Protein AF-A0A832J3X9-F1 (afdb_monomer)

Foldseek 3Di:
DVVQCVVCVVVVNNVPDDDDPDDDLLVVLVPDQAEEEAADCSLLSNLLVQRAYAYNHDYPLPDPQRHDPDDPVCCVVPNDTHPSVVSVVVVVLCLQAPDAQFDDPDPRRVVRRVVPVVCQVVDPDHSNRCVVVVNRDPRDPPDPDD

Nearest PDB structures (foldseek):
  6mgb-assembly1_A  TM=5.977E-01  e=5.906E-01  Thermosulfurimonas dismutans
  7f2a-assembly1_A  TM=2.659E-01  e=7.178E+00  Neisseria meningitidis

Mean predicted aligned error: 5.58 Å

Radius of gyration: 19.04 Å; Cα contacts (8 Å, |Δi|>4): 151; chains: 1; bounding box: 40×37×54 Å

pLDDT: mean 90.62, std 11.92, range [36.06, 98.38]

Sequence (146 aa):
RRLVTTIASGYGVSDRVHYVRGGKLAQLLDHARSAVTVNSTAGQQALGRGIPLRVFGKAVYGKPEFVSTQPLTEFFRQPDRPDTRAYTEYRQYLLETSQIAGGFYSARGRDQLIRLVVDMVLAPLDPYEALETGTAAPRQQLRAVK

Solvent-accessible surface area (backbone atoms only — not comparable to full-atom values): 8940 Å² total; per-residue (Å²): 106,70,68,59,53,53,53,26,51,77,71,74,41,48,95,77,61,82,89,77,95,74,77,69,6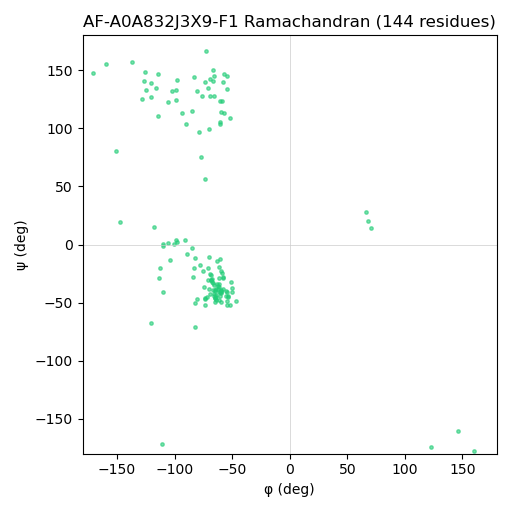2,67,68,58,52,78,73,47,82,58,48,78,40,50,58,52,72,67,53,57,63,34,44,78,70,50,32,21,31,37,63,78,47,84,40,100,73,70,40,80,62,43,29,49,84,61,57,68,75,50,38,76,72,66,54,64,69,33,44,53,64,64,50,50,52,53,52,50,52,39,52,63,44,75,55,70,71,55,36,86,91,41,71,71,24,37,59,50,26,53,77,49,50,56,60,54,73,70,42,98,53,52,46,60,58,23,49,76,70,70,67,54,73,86,79,70,80,81,73,80,81,129

Secondary structure (DSSP, 8-state):
-HHHHHHHHHTT-GGG-----SS-HHHHHTT-S-EEESS-THHHHHHTTT--EEE-S--TT--TTTSB-S-HHHHHHSPPPP-HHHHHHHHHHHHHHT--SS-SSSHHHHHHHHHHHHHHHHSSS-HHHHHHTT------------

Structure (mmCIF, N/CA/C/O backbone):
data_AF-A0A832J3X9-F1
#
_entry.id   AF-A0A832J3X9-F1
#
loop_
_atom_site.group_PDB
_atom_site.id
_atom_site.type_symbol
_atom_site.label_atom_id
_atom_site.label_alt_id
_atom_site.label_comp_id
_atom_site.label_asym_id
_atom_site.label_entity_id
_atom_site.label_seq_id
_atom_site.pdbx_PDB_ins_code
_atom_site.Cartn_x
_atom_site.Cartn_y
_atom_site.Cartn_z
_atom_site.occupancy
_atom_site.B_iso_or_equiv
_atom_site.auth_seq_id
_atom_site.auth_comp_id
_atom_site.auth_asym_id
_atom_site.auth_atom_id
_atom_site.pdbx_PDB_model_num
ATOM 1 N N . ARG A 1 1 ? -0.221 -12.445 18.815 1.00 85.69 1 ARG A N 1
ATOM 2 C CA . ARG A 1 1 ? -1.444 -12.802 19.583 1.00 85.69 1 ARG A CA 1
ATOM 3 C C . ARG A 1 1 ? -1.463 -12.167 20.974 1.00 85.69 1 ARG A C 1
ATOM 5 O O . ARG A 1 1 ? -2.270 -11.275 21.138 1.00 85.69 1 ARG A O 1
ATOM 12 N N . ARG A 1 2 ? -0.589 -12.552 21.927 1.00 92.44 2 ARG A N 1
ATOM 13 C CA . ARG A 1 2 ? -0.618 -12.020 23.314 1.00 92.44 2 ARG A CA 1
ATOM 14 C C . ARG A 1 2 ? -0.629 -10.487 23.376 1.00 92.44 2 ARG A C 1
ATOM 16 O O . ARG A 1 2 ? -1.557 -9.939 23.941 1.00 92.44 2 ARG A O 1
ATOM 23 N N . LEU A 1 3 ? 0.305 -9.825 22.686 1.00 95.62 3 LEU A N 1
ATOM 24 C CA . LEU A 1 3 ? 0.366 -8.358 22.625 1.00 95.62 3 LEU A CA 1
ATOM 25 C C . LEU A 1 3 ? -0.952 -7.717 22.151 1.00 95.62 3 LEU A C 1
ATOM 27 O O . LEU A 1 3 ? -1.465 -6.819 22.802 1.00 95.62 3 LEU A O 1
ATOM 31 N N . VAL A 1 4 ? -1.523 -8.218 21.048 1.00 95.25 4 VAL A N 1
ATOM 32 C CA . VAL A 1 4 ? -2.796 -7.720 20.496 1.00 95.25 4 VAL A CA 1
ATOM 33 C C . VAL A 1 4 ? -3.931 -7.888 21.505 1.00 95.25 4 VAL A C 1
ATOM 35 O O . VAL A 1 4 ? -4.695 -6.956 21.712 1.00 95.25 4 VAL A O 1
ATOM 38 N N . THR A 1 5 ? -4.020 -9.047 22.163 1.00 94.56 5 THR A N 1
ATOM 39 C CA . THR A 1 5 ? -5.040 -9.311 23.187 1.00 94.56 5 THR A CA 1
ATOM 40 C C . THR A 1 5 ? -4.879 -8.398 24.403 1.00 94.56 5 THR A C 1
ATOM 42 O O . THR A 1 5 ? -5.867 -7.843 24.869 1.00 94.56 5 THR A O 1
ATOM 45 N N . THR A 1 6 ? -3.653 -8.195 24.893 1.00 97.06 6 THR A N 1
ATOM 46 C CA . THR A 1 6 ? -3.379 -7.304 26.030 1.00 97.06 6 THR A CA 1
ATOM 47 C C . THR A 1 6 ? -3.780 -5.864 25.720 1.00 97.06 6 THR A C 1
ATOM 49 O O . THR A 1 6 ? -4.489 -5.250 26.511 1.00 97.06 6 THR A O 1
ATOM 52 N N . ILE A 1 7 ? -3.389 -5.344 24.553 1.00 97.50 7 ILE A N 1
ATOM 53 C CA . ILE A 1 7 ? -3.748 -3.984 24.131 1.00 97.50 7 ILE A CA 1
ATOM 54 C C . ILE A 1 7 ? -5.268 -3.863 23.962 1.00 97.50 7 ILE A C 1
ATOM 56 O O . ILE A 1 7 ? -5.868 -2.938 24.498 1.00 97.50 7 ILE A O 1
ATOM 60 N N . ALA A 1 8 ? -5.909 -4.814 23.274 1.00 97.44 8 ALA A N 1
ATOM 61 C CA . ALA A 1 8 ? -7.356 -4.789 23.065 1.00 97.44 8 ALA A CA 1
ATOM 62 C C . ALA A 1 8 ? -8.138 -4.814 24.388 1.00 97.44 8 ALA A C 1
ATOM 64 O O . ALA A 1 8 ? -9.112 -4.076 24.531 1.00 97.44 8 ALA A O 1
ATOM 65 N N . SER A 1 9 ? -7.676 -5.598 25.367 1.00 96.94 9 SER A N 1
ATOM 66 C CA . SER A 1 9 ? -8.258 -5.625 26.710 1.00 96.94 9 SER A CA 1
ATOM 67 C C . SER A 1 9 ? -8.066 -4.302 27.445 1.00 96.94 9 SER A C 1
ATOM 69 O O . SER A 1 9 ? -9.011 -3.824 28.061 1.00 96.94 9 SER A O 1
ATOM 71 N N . GLY A 1 10 ? -6.877 -3.694 27.363 1.00 97.88 10 GLY A N 1
ATOM 72 C CA . GLY A 1 10 ? -6.593 -2.403 27.999 1.00 97.88 10 GLY A CA 1
ATOM 73 C C . GLY A 1 10 ? -7.466 -1.257 27.477 1.00 97.88 10 GLY A C 1
ATOM 74 O O . GLY A 1 10 ? -7.775 -0.339 28.227 1.00 97.88 10 GLY A O 1
ATOM 75 N N . TYR A 1 11 ? -7.912 -1.340 26.220 1.00 96.81 11 TYR A N 1
ATOM 76 C CA . TYR A 1 11 ? -8.829 -0.374 25.606 1.00 96.81 11 TYR A CA 1
ATOM 77 C C . TYR A 1 11 ? -10.302 -0.824 25.595 1.00 96.81 11 TYR A C 1
ATOM 79 O O . TYR A 1 11 ? -11.136 -0.124 25.027 1.00 96.81 11 TYR A O 1
ATOM 87 N N . GLY A 1 12 ? -10.645 -1.977 26.184 1.00 97.25 12 GLY A N 1
ATOM 88 C CA . GLY A 1 12 ? -12.030 -2.463 26.248 1.00 97.25 12 GLY A CA 1
ATOM 89 C C . GLY A 1 12 ? -12.648 -2.834 24.892 1.00 97.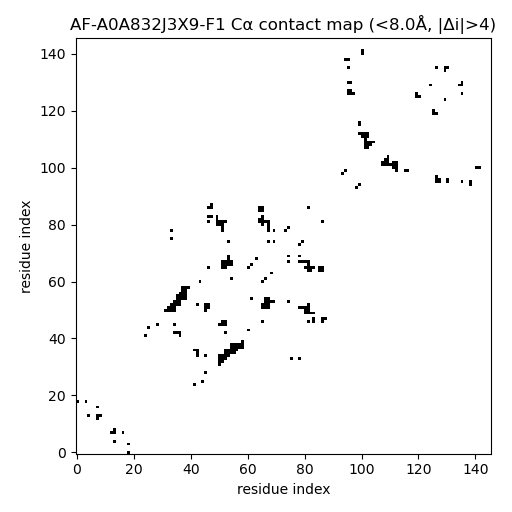25 12 GLY A C 1
ATOM 90 O O . GLY A 1 12 ? -13.858 -2.736 24.719 1.00 97.25 12 GLY A O 1
ATOM 91 N N . VAL A 1 13 ? -11.835 -3.243 23.911 1.00 96.56 13 VAL A N 1
ATOM 92 C CA . VAL A 1 13 ? -12.281 -3.557 22.534 1.00 96.56 13 VAL A CA 1
ATOM 93 C C . VAL A 1 13 ? -12.041 -5.012 22.132 1.00 96.56 13 VAL A C 1
ATOM 95 O O . VAL A 1 13 ? -12.099 -5.342 20.949 1.00 96.56 13 VAL A O 1
ATOM 98 N N . SER A 1 14 ? -11.767 -5.895 23.095 1.00 96.44 14 SER A N 1
ATOM 99 C CA . SER A 1 14 ? -11.471 -7.315 22.855 1.00 96.44 14 SER A CA 1
ATOM 100 C C . SER A 1 14 ? -12.497 -8.006 21.953 1.00 96.44 14 SER A C 1
ATOM 102 O O . SER A 1 14 ? -12.103 -8.718 21.032 1.00 96.44 14 SER A O 1
ATOM 104 N N . ASP A 1 15 ? -13.788 -7.720 22.139 1.00 96.69 15 ASP A N 1
ATOM 105 C CA . ASP A 1 15 ? -14.886 -8.334 21.373 1.00 96.69 15 ASP A CA 1
ATOM 106 C C . ASP A 1 15 ? -14.943 -7.881 19.906 1.00 96.69 15 ASP A C 1
ATOM 108 O O . ASP A 1 15 ? -15.667 -8.450 19.093 1.00 96.69 15 ASP A O 1
ATOM 112 N N . ARG A 1 16 ? -14.167 -6.851 19.549 1.00 94.50 16 ARG A N 1
ATOM 113 C CA . ARG A 1 16 ? -14.099 -6.267 18.202 1.00 94.50 16 ARG A CA 1
ATOM 114 C C . ARG A 1 16 ? -12.777 -6.555 17.492 1.00 94.50 16 ARG A C 1
ATOM 116 O O . ARG A 1 16 ? -12.587 -6.102 16.363 1.00 94.50 16 ARG A O 1
ATOM 123 N N . VAL A 1 17 ? -11.843 -7.257 18.139 1.00 95.25 17 VAL A N 1
ATOM 124 C CA . VAL A 1 17 ? -10.491 -7.489 17.615 1.00 95.25 17 VAL A CA 1
ATOM 125 C C . VAL A 1 17 ? -10.274 -8.970 17.333 1.00 95.25 17 VAL A C 1
ATOM 127 O O . VAL A 1 17 ? -10.090 -9.787 18.233 1.00 95.25 17 VAL A O 1
ATOM 130 N N . HIS A 1 18 ? -10.180 -9.306 16.049 1.00 92.69 18 HIS A N 1
ATOM 131 C CA . HIS A 1 18 ? -9.833 -10.650 15.598 1.00 92.69 18 HIS A CA 1
ATOM 132 C C . HIS A 1 18 ? -8.396 -10.681 15.078 1.00 92.69 18 HIS A C 1
ATOM 134 O O . HIS A 1 18 ? -8.030 -9.957 14.154 1.00 92.69 18 HIS A O 1
ATOM 140 N N . TYR A 1 19 ? -7.565 -11.547 15.660 1.00 91.81 19 TYR A N 1
ATOM 141 C CA . TYR A 1 19 ? -6.204 -11.770 15.180 1.00 91.81 19 TYR A CA 1
ATOM 142 C C . TYR A 1 19 ? -6.167 -12.941 14.198 1.00 91.81 19 TYR A C 1
ATOM 144 O O . TYR A 1 19 ? -6.344 -14.097 14.588 1.00 91.81 19 TYR A O 1
ATOM 152 N N . VAL A 1 20 ? -5.868 -12.641 12.937 1.00 90.50 20 VAL A N 1
ATOM 153 C CA . VAL A 1 20 ? -5.724 -13.636 11.871 1.00 90.50 20 VAL A CA 1
ATOM 154 C C . VAL A 1 20 ? -4.239 -13.942 11.659 1.00 90.50 20 VAL A C 1
ATOM 156 O O . VAL A 1 20 ? -3.436 -13.039 11.438 1.00 90.50 20 VAL A O 1
ATOM 159 N N . ARG A 1 21 ? -3.854 -15.223 11.748 1.00 85.69 21 ARG A N 1
ATOM 160 C CA . ARG A 1 21 ? -2.451 -15.676 11.605 1.00 85.69 21 ARG A CA 1
ATOM 161 C C . ARG A 1 21 ? -1.961 -15.740 10.158 1.00 85.69 21 ARG A C 1
ATOM 163 O O . ARG A 1 21 ? -0.761 -15.812 9.928 1.00 85.69 21 ARG A O 1
ATOM 170 N N . GLY A 1 22 ? -2.882 -15.757 9.205 1.00 85.19 22 GLY A N 1
ATOM 171 C CA . GLY A 1 22 ? -2.615 -15.943 7.788 1.00 85.19 22 GLY A CA 1
ATOM 172 C C . GLY A 1 22 ? -3.879 -16.404 7.071 1.00 85.19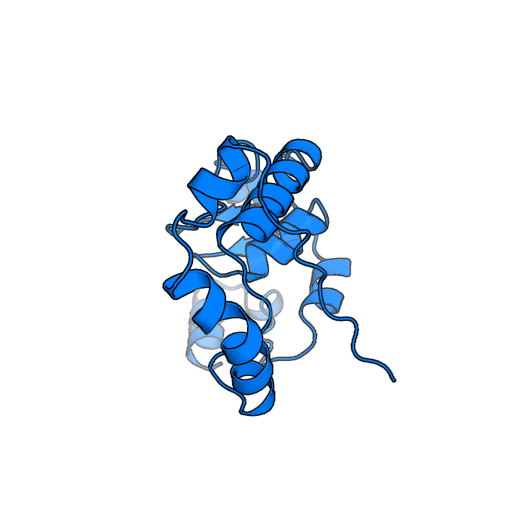 22 GLY A C 1
ATOM 173 O O . GLY A 1 22 ? -4.938 -16.522 7.685 1.00 85.19 22 GLY A O 1
ATOM 174 N N . GLY A 1 23 ? -3.760 -16.659 5.774 1.00 86.62 23 GLY A N 1
ATOM 175 C CA . GLY A 1 23 ? -4.884 -17.010 4.911 1.00 86.62 23 GLY A CA 1
ATOM 176 C C . GLY A 1 23 ? -5.015 -16.049 3.736 1.00 86.62 23 GLY A C 1
ATOM 177 O O . GLY A 1 23 ? -4.167 -15.183 3.510 1.00 86.62 23 GLY A O 1
ATOM 178 N N . LYS A 1 24 ? -6.082 -16.221 2.957 1.00 88.25 24 LYS A N 1
ATOM 179 C CA . LYS A 1 24 ? -6.330 -15.405 1.768 1.00 88.25 24 LYS A CA 1
ATOM 180 C C . LYS A 1 24 ? -6.909 -14.055 2.183 1.00 88.25 24 LYS A C 1
ATOM 182 O O . LYS A 1 24 ? -8.114 -13.929 2.361 1.00 88.25 24 LYS A O 1
ATOM 187 N N . LEU A 1 25 ? -6.045 -13.043 2.281 1.00 91.50 25 LEU A N 1
ATOM 188 C CA . LEU A 1 25 ? -6.438 -11.661 2.586 1.00 91.50 25 LEU A CA 1
ATOM 189 C C . LEU A 1 25 ? -7.582 -11.164 1.688 1.00 91.50 25 LEU A C 1
ATOM 191 O O . LEU A 1 25 ? -8.474 -10.483 2.174 1.00 91.50 25 LEU A O 1
ATOM 195 N N . ALA A 1 26 ? -7.579 -11.554 0.410 1.00 89.31 26 ALA A N 1
ATOM 196 C CA . ALA A 1 26 ? -8.631 -11.232 -0.550 1.00 89.31 26 ALA A CA 1
ATOM 197 C C . ALA A 1 26 ? -10.046 -11.473 0.005 1.00 89.31 26 ALA A C 1
ATOM 199 O O . ALA A 1 26 ? -10.861 -10.564 -0.033 1.00 89.31 26 ALA A O 1
ATOM 200 N N . GLN A 1 27 ? -10.293 -12.641 0.608 1.00 91.12 27 GLN A N 1
ATOM 201 C CA . GLN A 1 27 ? -11.613 -13.004 1.143 1.00 91.12 27 GLN A CA 1
ATOM 202 C C . GLN A 1 27 ? -12.017 -12.140 2.343 1.00 91.12 27 GLN A C 1
ATOM 204 O O . GLN A 1 27 ? -13.190 -11.848 2.536 1.00 91.12 27 GLN A O 1
ATOM 209 N N . LEU A 1 28 ? -11.045 -11.709 3.153 1.00 91.88 28 LEU A N 1
ATOM 210 C CA . LEU A 1 28 ? -11.310 -10.784 4.257 1.00 91.88 28 LEU A CA 1
ATOM 211 C C . LEU A 1 28 ? -11.652 -9.386 3.734 1.00 91.88 28 LEU A C 1
ATOM 213 O O . LEU A 1 28 ? -12.519 -8.716 4.289 1.00 91.88 28 LEU A O 1
ATOM 217 N N . LEU A 1 29 ? -10.977 -8.949 2.667 1.00 94.50 29 LEU A N 1
ATOM 218 C CA . LEU A 1 29 ? -11.219 -7.646 2.053 1.00 94.50 29 LEU A CA 1
ATOM 219 C C . LEU A 1 29 ? -12.583 -7.566 1.367 1.00 94.50 29 LEU A C 1
ATOM 221 O O . LEU A 1 29 ? -13.172 -6.492 1.374 1.00 94.50 29 LEU A O 1
ATOM 225 N N . ASP A 1 30 ? -13.113 -8.672 0.847 1.00 92.31 30 ASP A N 1
ATOM 226 C CA . ASP A 1 30 ? -14.431 -8.695 0.194 1.00 92.31 30 ASP A CA 1
ATOM 227 C C . ASP A 1 30 ? -15.579 -8.290 1.150 1.00 92.31 30 ASP A C 1
ATOM 229 O O . ASP A 1 30 ? -16.638 -7.853 0.706 1.00 92.31 30 ASP A O 1
ATOM 233 N N . HIS A 1 31 ? -15.354 -8.361 2.468 1.00 92.75 31 HIS A N 1
ATOM 234 C CA . HIS A 1 31 ? -16.299 -7.920 3.502 1.00 92.75 31 HIS A CA 1
ATOM 235 C C . HIS A 1 31 ? -15.857 -6.651 4.253 1.00 92.75 31 HIS A C 1
ATOM 237 O O . HIS A 1 31 ? -16.552 -6.193 5.165 1.00 92.75 31 HIS A O 1
ATOM 243 N N . ALA A 1 32 ? -14.704 -6.074 3.910 1.00 95.25 32 ALA A N 1
ATOM 244 C CA . ALA A 1 32 ? -14.167 -4.912 4.605 1.00 95.25 32 ALA A CA 1
ATOM 245 C C . ALA A 1 32 ? -14.829 -3.613 4.119 1.00 95.25 32 ALA A C 1
ATOM 247 O O . ALA A 1 32 ? -14.908 -3.341 2.925 1.00 95.25 32 ALA A O 1
ATOM 248 N N . ARG A 1 33 ? -15.260 -2.766 5.063 1.00 95.94 33 ARG A N 1
ATOM 249 C CA . ARG A 1 33 ? -15.800 -1.424 4.759 1.00 95.94 33 ARG A CA 1
ATOM 250 C C . ARG A 1 33 ? -14.716 -0.360 4.594 1.00 95.94 33 ARG A C 1
ATOM 252 O O . ARG A 1 33 ? -14.916 0.619 3.890 1.00 95.94 33 ARG A O 1
ATOM 259 N N . SER A 1 34 ? -13.588 -0.554 5.263 1.00 97.31 34 SER A N 1
ATOM 260 C CA . SER A 1 34 ? -12.435 0.342 5.274 1.00 97.31 34 SER A CA 1
ATOM 261 C C . SER A 1 34 ? -11.205 -0.448 5.712 1.00 97.31 34 SER A C 1
ATOM 263 O O . SER A 1 34 ? -11.335 -1.424 6.458 1.00 97.31 34 SER A O 1
ATOM 265 N N . ALA A 1 35 ? -10.015 -0.009 5.322 1.00 97.44 35 ALA A N 1
ATOM 266 C CA . ALA A 1 35 ? -8.753 -0.608 5.734 1.00 97.44 35 ALA A CA 1
ATOM 267 C C . ALA A 1 35 ? -7.821 0.435 6.363 1.00 97.44 35 ALA A C 1
ATOM 269 O O . ALA A 1 35 ? -7.806 1.604 5.982 1.00 97.44 35 ALA A O 1
ATOM 270 N N . VAL A 1 36 ? -7.004 -0.010 7.316 1.00 97.50 36 VAL A N 1
ATOM 271 C CA . VAL A 1 36 ? -5.935 0.791 7.919 1.00 97.50 36 VAL A CA 1
ATOM 272 C C . VAL A 1 36 ? -4.628 0.029 7.780 1.00 97.50 36 VAL A C 1
ATOM 274 O O . VAL A 1 36 ? -4.567 -1.166 8.071 1.00 97.50 36 VAL A O 1
ATOM 277 N N . THR A 1 37 ? -3.573 0.707 7.339 1.00 97.19 37 THR A N 1
ATOM 278 C CA . THR A 1 37 ? -2.242 0.105 7.196 1.00 97.19 37 THR A CA 1
ATOM 279 C C . THR A 1 37 ? -1.154 1.038 7.714 1.00 97.19 37 THR A C 1
ATOM 281 O O . THR A 1 37 ? -1.333 2.253 7.773 1.00 97.19 37 THR A O 1
ATOM 284 N N . VAL A 1 38 ? -0.001 0.471 8.074 1.00 97.12 38 VAL A N 1
ATOM 285 C CA . VAL A 1 38 ? 1.225 1.257 8.269 1.00 97.12 38 VAL A CA 1
ATOM 286 C C . VAL A 1 38 ? 1.875 1.490 6.903 1.00 97.12 38 VAL A C 1
ATOM 288 O O . VAL A 1 38 ? 1.812 2.588 6.374 1.00 97.12 38 VAL A O 1
ATOM 291 N N . ASN A 1 39 ? 2.436 0.447 6.296 1.00 96.56 39 ASN A N 1
ATOM 292 C CA . ASN A 1 39 ? 3.086 0.485 4.978 1.00 96.56 39 ASN A CA 1
ATOM 293 C C . ASN A 1 39 ? 2.920 -0.839 4.202 1.00 96.56 39 ASN A C 1
ATOM 295 O O . ASN A 1 39 ? 3.694 -1.151 3.301 1.00 96.56 39 ASN A O 1
ATOM 299 N N . SER A 1 40 ? 1.941 -1.658 4.590 1.00 95.25 40 SER A N 1
ATOM 300 C CA . SER A 1 40 ? 1.747 -2.995 4.028 1.00 95.25 40 SER A CA 1
ATOM 301 C C . SER A 1 40 ? 1.231 -2.930 2.593 1.00 95.25 40 SER A C 1
ATOM 303 O O . SER A 1 40 ? 0.236 -2.265 2.323 1.00 95.25 40 SER A O 1
ATOM 305 N N . THR A 1 41 ? 1.799 -3.723 1.683 1.00 93.50 41 THR A N 1
ATOM 306 C CA . THR A 1 41 ? 1.279 -3.872 0.309 1.00 93.50 41 THR A CA 1
ATOM 307 C C . THR A 1 41 ? -0.154 -4.418 0.257 1.00 93.50 41 THR A C 1
ATOM 309 O O . THR A 1 41 ? -0.820 -4.286 -0.768 1.00 93.50 41 THR A O 1
ATOM 312 N N . ALA A 1 42 ? -0.684 -4.934 1.374 1.00 95.12 42 ALA A N 1
ATOM 313 C CA . ALA A 1 42 ? -2.113 -5.185 1.569 1.00 95.12 42 ALA A CA 1
ATOM 314 C C . ALA A 1 42 ? -2.993 -3.964 1.239 1.00 95.12 42 ALA A C 1
ATOM 316 O O . ALA A 1 42 ? -4.103 -4.138 0.740 1.00 95.12 42 ALA A O 1
ATOM 317 N N . GLY A 1 43 ? -2.492 -2.741 1.458 1.00 96.81 43 GLY A N 1
ATOM 318 C CA . GLY A 1 43 ? -3.188 -1.508 1.091 1.00 96.81 43 GLY A CA 1
ATOM 319 C C . GLY A 1 43 ? -3.501 -1.437 -0.404 1.00 96.81 43 GLY A C 1
ATOM 320 O O . GLY A 1 43 ? -4.609 -1.074 -0.778 1.00 96.81 43 GLY A O 1
ATOM 321 N N . GLN A 1 44 ? -2.596 -1.905 -1.266 1.00 95.50 44 GLN A N 1
ATOM 322 C CA . GLN A 1 44 ? -2.842 -1.965 -2.711 1.00 95.50 44 GLN A CA 1
ATOM 323 C C . GLN A 1 44 ? -3.966 -2.951 -3.071 1.00 95.50 44 GLN A C 1
ATOM 325 O O . GLN A 1 44 ? -4.764 -2.683 -3.964 1.00 95.50 44 GLN A O 1
ATOM 330 N N . GLN A 1 45 ? -4.098 -4.067 -2.340 1.00 95.19 45 GLN A N 1
ATOM 331 C CA . GLN A 1 45 ? -5.223 -4.991 -2.542 1.00 95.19 45 GLN A CA 1
ATOM 332 C C . GLN A 1 45 ? -6.571 -4.384 -2.129 1.00 95.19 45 GLN A C 1
ATOM 334 O O . GLN A 1 45 ? -7.595 -4.759 -2.706 1.00 95.19 45 GLN A O 1
ATOM 339 N N . ALA A 1 46 ? -6.570 -3.478 -1.145 1.00 97.12 46 ALA A N 1
ATOM 340 C CA . ALA A 1 46 ? -7.747 -2.717 -0.733 1.00 97.12 46 ALA A CA 1
ATOM 341 C C . ALA A 1 46 ? -8.103 -1.634 -1.768 1.00 97.12 46 ALA A C 1
ATOM 343 O O . ALA A 1 46 ? -9.249 -1.571 -2.211 1.00 97.12 46 ALA A O 1
ATOM 344 N N . LEU A 1 47 ? -7.115 -0.861 -2.234 1.00 97.12 47 LEU A N 1
ATOM 345 C CA . LEU A 1 47 ? -7.301 0.165 -3.271 1.00 97.12 47 LEU A CA 1
ATOM 346 C C . LEU A 1 47 ? -7.822 -0.423 -4.585 1.00 97.12 47 LEU A C 1
ATOM 348 O O . LEU A 1 47 ? -8.762 0.114 -5.163 1.00 97.12 47 LEU A O 1
ATOM 352 N N . GLY A 1 48 ? -7.304 -1.582 -5.008 1.00 95.12 48 GLY A N 1
ATOM 353 C CA . GLY A 1 48 ? -7.801 -2.286 -6.196 1.00 95.12 48 GLY A CA 1
ATOM 354 C C . GLY A 1 48 ? -9.256 -2.762 -6.094 1.00 95.12 48 GLY A C 1
ATOM 355 O O . GLY A 1 48 ? -9.848 -3.110 -7.109 1.00 95.12 48 GLY A O 1
ATOM 356 N N . ARG A 1 49 ? -9.837 -2.770 -4.888 1.00 95.31 49 ARG A N 1
ATOM 357 C CA . ARG A 1 49 ? -11.261 -3.045 -4.626 1.00 95.31 49 ARG A CA 1
ATOM 358 C C . ARG A 1 49 ? -12.083 -1.772 -4.384 1.00 95.31 49 ARG A C 1
ATOM 360 O O . ARG A 1 49 ? -13.267 -1.871 -4.086 1.00 95.31 49 ARG A O 1
ATOM 367 N N . GLY A 1 50 ? -11.467 -0.591 -4.446 1.00 96.50 50 GLY A N 1
ATOM 368 C CA . GLY A 1 50 ? -12.110 0.674 -4.084 1.00 96.50 50 GLY A CA 1
ATOM 369 C C . GLY A 1 50 ? -12.427 0.806 -2.589 1.00 96.50 50 GLY A C 1
ATOM 370 O O . GLY A 1 50 ? -13.291 1.600 -2.215 1.00 96.50 50 GLY A O 1
ATOM 371 N N . ILE A 1 51 ? -11.767 0.022 -1.728 1.00 98.06 51 ILE A N 1
ATOM 372 C CA . ILE A 1 51 ? -11.959 0.093 -0.276 1.00 98.06 51 ILE A CA 1
ATOM 373 C C . ILE A 1 51 ? -11.225 1.333 0.252 1.00 98.06 51 ILE A C 1
ATOM 375 O O . ILE A 1 51 ? -10.021 1.461 0.008 1.00 98.06 51 ILE A O 1
ATOM 379 N N . PRO A 1 52 ? -11.898 2.216 1.015 1.00 98.38 52 PRO A N 1
ATOM 380 C CA . PRO A 1 52 ? -11.251 3.346 1.665 1.00 98.38 52 PRO A CA 1
ATOM 381 C C . PRO A 1 52 ? -10.067 2.934 2.532 1.00 98.38 52 PRO A C 1
ATOM 383 O O . PRO A 1 52 ? -10.160 1.992 3.325 1.00 98.38 52 PRO A O 1
ATOM 386 N N . LEU A 1 53 ? -8.956 3.657 2.400 1.00 98.31 53 LEU A N 1
ATOM 387 C CA . LEU A 1 53 ? -7.689 3.285 3.016 1.00 98.31 53 LEU A CA 1
ATOM 388 C C . LEU A 1 53 ? -7.088 4.445 3.809 1.00 98.31 53 LEU A C 1
ATOM 390 O O . LEU A 1 53 ? -6.820 5.509 3.257 1.00 98.31 53 LEU A O 1
ATOM 394 N N . ARG A 1 54 ? -6.784 4.206 5.087 1.00 97.94 54 ARG A N 1
ATOM 395 C CA . ARG A 1 54 ? -5.950 5.090 5.915 1.00 97.94 54 ARG A CA 1
ATOM 396 C C . ARG A 1 54 ? -4.541 4.508 6.038 1.00 97.94 54 ARG A C 1
ATOM 398 O O . ARG A 1 54 ? -4.374 3.324 6.345 1.00 97.94 54 ARG A O 1
ATOM 405 N N . VAL A 1 55 ? -3.522 5.340 5.828 1.00 97.75 55 VAL A N 1
ATOM 406 C CA . VAL A 1 55 ? -2.104 4.947 5.907 1.00 97.75 55 VAL A CA 1
ATOM 407 C C . VAL A 1 55 ? -1.378 5.773 6.966 1.00 97.75 55 VAL A C 1
ATOM 409 O O . VAL A 1 55 ? -1.427 7.001 6.936 1.00 97.75 55 VAL A O 1
ATOM 412 N N . PHE A 1 56 ? -0.696 5.101 7.894 1.00 96.81 56 PHE A N 1
ATOM 413 C CA . PHE A 1 56 ? 0.051 5.745 8.986 1.00 96.81 56 PHE A CA 1
ATOM 414 C C . PHE A 1 56 ? 1.570 5.763 8.793 1.00 96.81 56 PHE A C 1
ATOM 416 O O . PHE A 1 56 ? 2.268 6.461 9.522 1.00 96.81 56 PHE A O 1
ATOM 423 N N . GLY A 1 57 ? 2.096 4.998 7.840 1.00 95.31 57 GLY A N 1
ATOM 424 C CA . GLY A 1 57 ? 3.515 4.973 7.498 1.00 95.31 57 GLY A CA 1
ATOM 425 C C . GLY A 1 57 ? 3.798 5.572 6.124 1.00 95.31 57 GLY A C 1
ATOM 426 O O . GLY A 1 57 ? 2.926 6.122 5.455 1.00 95.31 57 GLY A O 1
ATOM 427 N N . LYS A 1 58 ? 5.047 5.428 5.678 1.00 96.12 58 LYS A N 1
ATOM 428 C CA . LYS A 1 58 ? 5.445 5.765 4.309 1.00 96.12 58 LYS A CA 1
ATOM 429 C C . LYS A 1 58 ? 5.148 4.578 3.400 1.00 96.12 58 LYS A C 1
ATOM 431 O O . LYS A 1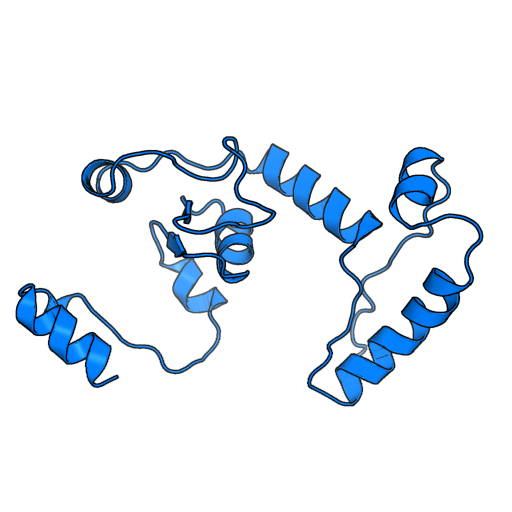 58 ? 5.748 3.515 3.554 1.00 96.12 58 LYS A O 1
ATOM 436 N N . ALA A 1 59 ? 4.228 4.767 2.464 1.00 96.00 59 ALA A N 1
ATOM 437 C CA . ALA A 1 59 ? 3.887 3.784 1.449 1.00 96.00 59 ALA A CA 1
ATOM 438 C C . ALA A 1 59 ? 3.988 4.425 0.064 1.00 96.00 59 ALA A C 1
ATOM 440 O O . ALA A 1 59 ? 3.560 5.561 -0.118 1.00 96.00 59 ALA A O 1
ATOM 441 N N . VAL A 1 60 ? 4.507 3.688 -0.922 1.00 94.88 60 VAL A N 1
ATOM 442 C CA . VAL A 1 60 ? 4.658 4.181 -2.307 1.00 94.88 60 VAL A CA 1
ATOM 443 C C . VAL A 1 60 ? 3.329 4.624 -2.932 1.00 94.88 60 VAL A C 1
ATOM 445 O O . VAL A 1 60 ? 3.307 5.541 -3.749 1.00 94.88 60 VAL A O 1
ATOM 448 N N . TYR A 1 61 ? 2.225 4.009 -2.496 1.00 95.50 61 TYR A N 1
ATOM 449 C CA . TYR A 1 61 ? 0.853 4.302 -2.912 1.00 95.50 61 TYR A CA 1
ATOM 450 C C . TYR A 1 61 ? 0.161 5.359 -2.029 1.00 95.50 61 TYR A C 1
ATOM 452 O O . TYR A 1 61 ? -1.029 5.601 -2.195 1.00 95.50 61 TYR A O 1
ATOM 460 N N . GLY A 1 62 ? 0.865 5.956 -1.059 1.00 96.31 62 GLY A N 1
ATOM 461 C CA . GLY A 1 62 ? 0.341 6.955 -0.119 1.00 96.31 62 GLY A CA 1
ATOM 462 C C . GLY A 1 62 ? 0.116 8.322 -0.765 1.00 96.31 62 GLY A C 1
ATOM 463 O O . GLY A 1 62 ? 0.710 9.308 -0.338 1.00 96.31 62 GLY A O 1
ATOM 464 N N . LYS A 1 63 ? -0.683 8.358 -1.830 1.00 96.12 63 LYS A N 1
ATOM 465 C CA . LYS A 1 63 ? -1.026 9.547 -2.610 1.00 96.12 63 LYS A CA 1
ATOM 466 C C . LYS A 1 63 ? -2.385 10.094 -2.152 1.00 96.12 63 LYS A C 1
ATOM 468 O O . LYS A 1 63 ? -3.256 9.275 -1.840 1.00 96.12 6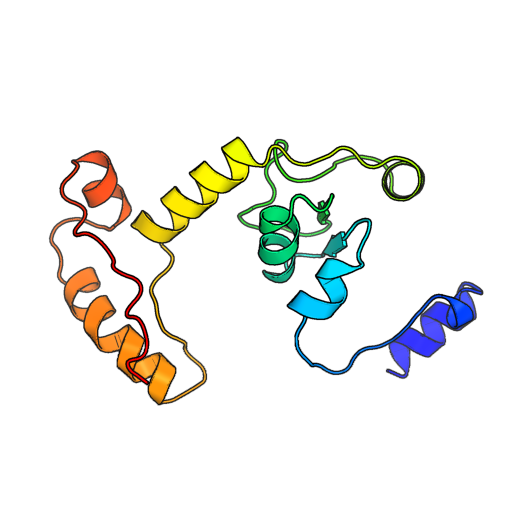3 LYS A O 1
ATOM 473 N N . PRO A 1 64 ? -2.577 11.423 -2.075 1.00 95.75 64 PRO A N 1
ATOM 474 C CA . PRO A 1 64 ? -3.813 12.023 -1.558 1.00 95.75 64 PRO A CA 1
ATOM 475 C C . PRO A 1 64 ? -5.067 11.603 -2.339 1.00 95.75 64 PRO A C 1
ATOM 477 O O . PRO A 1 64 ? -6.151 11.567 -1.771 1.00 95.75 64 PRO A O 1
ATOM 480 N N . GLU A 1 65 ? -4.920 11.214 -3.604 1.00 96.50 65 GLU A N 1
ATOM 481 C CA . GLU A 1 65 ? -6.000 10.708 -4.453 1.00 96.50 65 GLU A CA 1
ATOM 482 C C . GLU A 1 65 ? -6.511 9.326 -4.001 1.00 96.50 65 GLU A C 1
ATOM 484 O O . GLU A 1 65 ? -7.646 8.951 -4.294 1.00 96.50 65 GLU A O 1
ATOM 489 N N . PHE A 1 66 ? -5.680 8.532 -3.313 1.00 95.94 66 PHE A N 1
ATOM 490 C CA . PHE A 1 66 ? -5.986 7.132 -2.983 1.00 95.94 66 PHE A CA 1
ATOM 491 C C . PHE A 1 66 ? -6.171 6.898 -1.485 1.00 95.94 66 PHE A C 1
ATOM 493 O O . PHE A 1 66 ? -6.854 5.952 -1.092 1.00 95.94 66 PHE A O 1
ATOM 500 N N . VAL A 1 67 ? -5.520 7.690 -0.632 1.00 97.12 67 VAL A N 1
ATOM 501 C CA . VAL A 1 67 ? -5.518 7.453 0.815 1.00 97.12 67 VAL A CA 1
ATOM 502 C C . VAL A 1 67 ? -6.196 8.593 1.552 1.00 97.12 67 VAL A C 1
ATOM 504 O O . VAL A 1 67 ? -5.910 9.763 1.323 1.00 97.12 67 VAL A O 1
ATOM 507 N N . SER A 1 68 ? -7.062 8.237 2.496 1.00 97.50 68 SER A N 1
ATOM 508 C CA . SER A 1 68 ? -7.730 9.212 3.344 1.00 97.50 68 SER A CA 1
ATOM 509 C C . SER A 1 68 ? -6.728 9.861 4.305 1.00 97.50 68 SER A C 1
ATOM 511 O O . SER A 1 68 ? -5.821 9.214 4.854 1.00 97.50 68 SER A O 1
ATOM 513 N N . THR A 1 69 ? -6.916 11.154 4.532 1.00 95.69 69 THR A N 1
ATOM 514 C CA . THR A 1 69 ? -6.244 11.939 5.574 1.00 95.69 69 THR A CA 1
ATOM 515 C C . THR A 1 69 ? -7.179 12.257 6.742 1.00 95.69 69 THR A C 1
ATOM 517 O O . THR A 1 69 ? -6.736 12.872 7.712 1.00 95.69 69 THR A O 1
ATOM 520 N N . GLN A 1 70 ? -8.433 11.786 6.695 1.00 97.62 70 GLN A N 1
ATOM 521 C CA . GLN A 1 70 ? -9.433 12.032 7.730 1.00 97.62 70 GLN A CA 1
ATOM 522 C C . GLN A 1 70 ? -8.947 11.544 9.111 1.00 97.62 70 GLN A C 1
ATOM 524 O O . GLN A 1 70 ? -8.242 10.522 9.217 1.00 97.62 70 GLN A O 1
ATOM 529 N N . PRO A 1 71 ? -9.345 12.230 10.199 1.00 97.12 71 PRO A N 1
ATOM 530 C CA . PRO A 1 71 ? -9.206 11.706 11.552 1.00 97.12 71 PRO A CA 1
ATOM 531 C C . PRO A 1 71 ? -9.870 10.328 11.678 1.00 97.12 71 PRO A C 1
ATOM 533 O O . PRO A 1 71 ? -10.913 10.081 11.081 1.00 97.12 71 PRO A O 1
ATOM 536 N N . LEU A 1 72 ? -9.308 9.421 12.488 1.00 96.38 72 LEU A N 1
ATOM 537 C CA . LEU A 1 72 ? -9.781 8.026 12.559 1.00 96.38 72 LEU A CA 1
ATOM 538 C C . LEU A 1 72 ? -11.274 7.887 12.877 1.00 96.38 72 LEU A C 1
ATOM 540 O O . LEU A 1 72 ? -11.944 7.039 12.294 1.00 96.38 72 LEU A O 1
ATOM 544 N N . THR A 1 73 ? -11.796 8.709 13.786 1.00 96.50 73 THR A N 1
ATOM 545 C CA . THR A 1 73 ? -13.219 8.690 14.151 1.00 96.50 73 THR A CA 1
ATOM 546 C C . THR A 1 73 ? -14.112 9.004 12.953 1.00 96.50 73 THR A C 1
ATOM 548 O O . THR A 1 73 ? -15.142 8.359 12.768 1.00 96.50 73 THR A O 1
ATOM 551 N N . GLU A 1 74 ? -13.709 9.971 12.132 1.00 97.94 74 GLU A N 1
ATOM 552 C CA . GLU A 1 74 ? -14.432 10.361 10.925 1.00 97.94 74 GLU A CA 1
ATOM 553 C C . GLU A 1 74 ? -14.261 9.310 9.828 1.00 97.94 74 GLU A C 1
ATOM 555 O O . GLU A 1 74 ? -15.255 8.834 9.290 1.00 97.94 74 GLU A O 1
ATOM 560 N N . PHE A 1 75 ? -13.031 8.841 9.606 1.00 98.12 75 PHE A N 1
ATOM 561 C CA . PHE A 1 75 ? -12.719 7.774 8.658 1.00 98.12 75 PHE A CA 1
ATOM 562 C C . PHE A 1 75 ? -13.554 6.508 8.904 1.00 98.12 75 PHE A C 1
ATOM 564 O O . PHE A 1 75 ? -14.085 5.921 7.970 1.00 98.12 75 PHE A O 1
ATOM 571 N N . PHE A 1 76 ? -13.719 6.074 10.157 1.00 96.31 76 PHE A N 1
ATOM 572 C CA . PHE A 1 76 ? -14.550 4.900 10.450 1.00 96.31 76 PHE A CA 1
ATOM 573 C C . PHE A 1 76 ? -16.056 5.174 10.366 1.00 96.31 76 PHE A C 1
ATOM 575 O O . PHE A 1 76 ? -16.828 4.229 10.191 1.00 96.31 76 PHE A O 1
ATOM 582 N N . ARG A 1 77 ? -16.490 6.431 10.509 1.00 97.06 77 ARG A N 1
ATOM 583 C CA . ARG A 1 77 ? -17.904 6.817 10.418 1.00 97.06 77 ARG A CA 1
ATOM 584 C C . ARG A 1 77 ? -18.345 6.980 8.964 1.00 97.06 77 ARG A C 1
ATOM 586 O O . ARG A 1 77 ? -19.375 6.432 8.583 1.00 97.06 77 ARG A O 1
ATOM 593 N N . GLN A 1 78 ? -17.590 7.745 8.183 1.00 97.12 78 GLN A N 1
ATOM 594 C CA . GLN A 1 78 ? -17.905 8.117 6.809 1.00 97.12 78 GLN A CA 1
ATOM 595 C C . GLN A 1 78 ? -16.598 8.335 6.027 1.00 97.12 78 GLN A C 1
ATOM 597 O O . GLN A 1 78 ? -16.146 9.468 5.873 1.00 97.12 78 GLN A O 1
ATOM 602 N N . PRO A 1 79 ? -15.959 7.247 5.569 1.00 97.12 79 PRO A N 1
ATOM 603 C CA . PRO A 1 79 ? -14.702 7.355 4.852 1.00 97.12 79 PRO A CA 1
ATOM 604 C C . PRO A 1 79 ? -14.894 7.890 3.433 1.00 97.12 79 PRO A C 1
ATOM 606 O O . PRO A 1 79 ? -15.777 7.425 2.702 1.00 97.12 79 PRO A O 1
ATOM 609 N N . ASP A 1 80 ? -13.984 8.761 3.010 1.00 94.69 80 ASP A N 1
ATOM 610 C CA . ASP A 1 80 ? -13.848 9.143 1.607 1.00 94.69 80 ASP A CA 1
ATOM 611 C C . ASP A 1 80 ? -13.368 7.958 0.761 1.00 94.69 80 ASP A C 1
ATOM 613 O O . ASP A 1 80 ? -12.524 7.152 1.174 1.00 94.69 80 ASP A O 1
ATOM 617 N N . ARG A 1 81 ? -13.922 7.834 -0.446 1.00 95.69 81 ARG A N 1
ATOM 618 C CA . ARG A 1 81 ? -13.548 6.773 -1.384 1.00 95.69 81 ARG A CA 1
ATOM 619 C C . ARG A 1 81 ? -12.286 7.151 -2.161 1.00 95.69 81 ARG A C 1
ATOM 621 O O . ARG A 1 81 ? -12.142 8.313 -2.526 1.00 95.69 81 ARG A O 1
ATOM 628 N N . PRO A 1 82 ? -11.406 6.179 -2.459 1.00 97.38 82 PRO A N 1
ATOM 629 C CA . PRO A 1 82 ? -10.249 6.434 -3.307 1.00 97.38 82 PRO A CA 1
ATOM 630 C C . PRO A 1 82 ? -10.687 6.745 -4.743 1.00 97.38 82 PRO A C 1
ATOM 632 O O . PRO A 1 82 ? -11.668 6.169 -5.227 1.00 97.38 82 PRO A O 1
ATOM 635 N N . ASP A 1 83 ? -9.915 7.561 -5.460 1.00 97.81 83 ASP A N 1
ATOM 636 C CA . ASP A 1 83 ? -10.027 7.649 -6.917 1.00 97.81 83 ASP A CA 1
ATOM 637 C C . ASP A 1 83 ? -9.507 6.344 -7.541 1.00 97.81 83 ASP A C 1
ATOM 639 O O . ASP A 1 83 ? -8.304 6.107 -7.697 1.00 97.81 83 ASP A O 1
ATOM 643 N N . THR A 1 84 ? -10.436 5.456 -7.893 1.00 95.19 84 THR A N 1
ATOM 644 C CA . THR A 1 84 ? -10.112 4.145 -8.464 1.00 95.19 84 THR A CA 1
ATOM 645 C C . THR A 1 84 ? -9.506 4.236 -9.859 1.00 95.19 84 THR A C 1
ATOM 647 O O . THR A 1 84 ? -8.772 3.327 -10.260 1.00 95.19 84 THR A O 1
ATOM 650 N N . ARG A 1 85 ? -9.801 5.301 -10.614 1.00 96.44 85 ARG A N 1
ATOM 651 C CA . ARG A 1 85 ? -9.247 5.496 -11.958 1.00 96.44 85 ARG A CA 1
ATOM 652 C C . ARG A 1 85 ? -7.783 5.895 -11.851 1.00 96.44 85 ARG A C 1
ATOM 654 O O . ARG A 1 85 ? -6.935 5.198 -12.405 1.00 96.44 85 ARG A O 1
ATOM 661 N N . ALA A 1 86 ? -7.487 6.913 -11.051 1.00 97.00 86 ALA A N 1
ATOM 662 C CA . ALA A 1 86 ? -6.116 7.342 -10.814 1.00 97.00 86 ALA A CA 1
ATOM 663 C C . ALA A 1 86 ? -5.280 6.226 -10.148 1.00 97.00 86 ALA A C 1
ATOM 665 O O . ALA A 1 86 ? -4.122 6.016 -10.510 1.00 97.00 86 ALA A O 1
ATOM 666 N N . TYR A 1 87 ? -5.874 5.414 -9.257 1.00 97.38 87 TYR A N 1
ATOM 667 C CA . TYR A 1 87 ? -5.189 4.227 -8.728 1.00 97.38 87 TYR A CA 1
ATOM 668 C C . TYR A 1 87 ? -4.893 3.180 -9.814 1.00 97.38 87 TYR A C 1
ATOM 670 O O . TYR A 1 87 ? -3.833 2.551 -9.795 1.00 97.38 87 TYR A O 1
ATOM 678 N N . THR A 1 88 ? -5.811 2.976 -10.763 1.00 95.19 88 THR A N 1
ATOM 679 C CA . THR A 1 88 ? -5.609 2.038 -11.878 1.00 95.19 88 THR A CA 1
ATOM 680 C C . THR A 1 88 ? -4.455 2.494 -12.764 1.00 95.19 88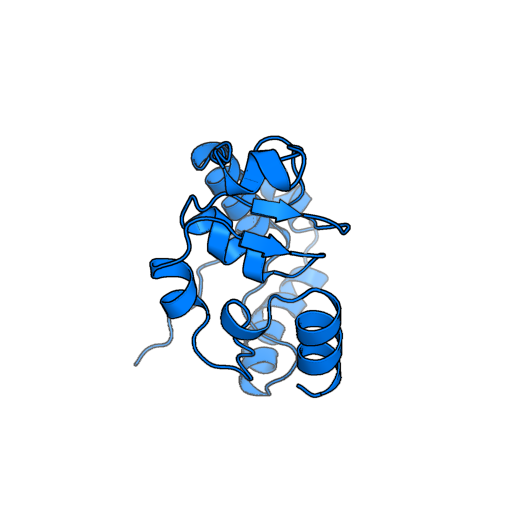 THR A C 1
ATOM 682 O O . THR A 1 88 ? -3.586 1.679 -13.067 1.00 95.19 88 THR A O 1
ATOM 685 N N . GLU A 1 89 ? -4.396 3.780 -13.112 1.00 95.56 89 GLU A N 1
ATOM 686 C CA . GLU A 1 89 ? -3.291 4.378 -13.876 1.00 95.56 89 GLU A CA 1
ATOM 687 C C . GLU A 1 89 ? -1.957 4.231 -13.133 1.00 95.56 89 GLU A C 1
ATOM 689 O O . GLU A 1 89 ? -0.997 3.685 -13.678 1.00 95.56 89 GLU A O 1
ATOM 694 N N . TYR A 1 90 ? -1.921 4.589 -11.846 1.00 95.75 90 TYR A N 1
ATOM 695 C CA . TYR A 1 90 ? -0.752 4.385 -10.988 1.00 95.75 90 TYR A CA 1
ATOM 696 C C . TYR A 1 90 ? -0.295 2.921 -10.958 1.00 95.75 90 TYR A C 1
ATOM 698 O O . TYR A 1 90 ? 0.897 2.621 -11.058 1.00 95.75 90 TYR A O 1
ATOM 706 N N . ARG A 1 91 ? -1.237 1.981 -10.831 1.00 94.44 91 ARG A N 1
ATOM 707 C CA . ARG A 1 91 ? -0.928 0.551 -10.811 1.00 94.44 91 ARG A CA 1
ATOM 708 C C . ARG A 1 91 ? -0.343 0.086 -12.144 1.00 94.44 91 ARG A C 1
ATOM 710 O O . ARG A 1 91 ? 0.569 -0.737 -12.115 1.00 94.44 91 ARG A O 1
ATOM 717 N N . GLN A 1 92 ? -0.855 0.567 -13.278 1.00 92.69 92 GLN A N 1
ATOM 718 C CA . GLN A 1 92 ? -0.284 0.229 -14.585 1.00 92.69 92 GLN A CA 1
ATOM 719 C C . GLN A 1 92 ? 1.130 0.777 -14.722 1.00 92.69 92 GLN A C 1
ATOM 721 O O . GLN A 1 92 ? 2.037 0.005 -15.018 1.00 92.69 92 GLN A O 1
ATOM 726 N N . TYR A 1 93 ? 1.346 2.041 -14.352 1.00 92.81 93 TYR A N 1
ATOM 727 C CA . TYR A 1 93 ? 2.680 2.636 -14.332 1.00 92.81 93 TYR A CA 1
ATOM 728 C C . TYR A 1 93 ? 3.668 1.794 -13.511 1.00 92.81 93 TYR A C 1
ATOM 730 O O . TYR A 1 93 ? 4.773 1.500 -13.961 1.00 92.81 93 TYR A O 1
ATOM 738 N N . LEU A 1 94 ? 3.270 1.325 -12.322 1.00 93.06 94 LEU A N 1
ATOM 739 C CA . LEU A 1 94 ? 4.115 0.440 -11.519 1.00 93.06 94 LEU A CA 1
ATOM 740 C C . LEU A 1 94 ? 4.433 -0.890 -12.220 1.00 93.06 94 LEU A C 1
ATOM 742 O O . LEU A 1 94 ? 5.566 -1.362 -12.124 1.00 93.06 94 LEU A O 1
ATOM 746 N N . LEU A 1 95 ? 3.458 -1.505 -12.894 1.00 90.31 95 LEU A N 1
ATOM 747 C CA . LEU A 1 95 ? 3.644 -2.757 -13.642 1.00 90.31 95 LEU A CA 1
ATOM 748 C C . LEU A 1 95 ? 4.560 -2.584 -14.859 1.00 90.31 95 LEU A C 1
ATOM 750 O O . LEU A 1 95 ? 5.328 -3.489 -15.186 1.00 90.31 95 LEU A O 1
ATOM 754 N N . GLU A 1 96 ? 4.517 -1.418 -15.490 1.00 88.75 96 GLU A N 1
ATOM 755 C CA . GLU A 1 96 ? 5.326 -1.076 -16.661 1.00 88.75 96 GLU A CA 1
ATOM 756 C C . GLU A 1 96 ? 6.740 -0.608 -16.306 1.00 88.75 96 GLU A C 1
ATOM 758 O O . GLU A 1 96 ? 7.600 -0.560 -17.179 1.00 88.75 96 GLU A O 1
ATOM 763 N N . THR A 1 97 ? 7.016 -0.325 -15.029 1.00 90.12 97 THR A N 1
ATOM 764 C CA . THR A 1 97 ? 8.309 0.219 -14.582 1.00 90.12 97 THR A CA 1
ATOM 765 C C . THR A 1 97 ? 9.012 -0.686 -13.574 1.00 90.12 97 THR A C 1
ATOM 767 O O . THR A 1 97 ? 10.029 -1.291 -13.898 1.00 90.12 97 THR A O 1
ATOM 770 N N . SER A 1 98 ? 8.470 -0.847 -12.368 1.00 89.94 98 SER A N 1
ATOM 771 C CA . SER A 1 98 ? 9.206 -1.393 -11.216 1.00 89.94 98 SER A CA 1
ATOM 772 C C . SER A 1 98 ? 8.733 -2.762 -10.730 1.00 89.94 98 SER A C 1
ATOM 774 O O . SER A 1 98 ? 9.469 -3.450 -10.022 1.00 89.94 98 SER A O 1
ATOM 776 N N . GLN A 1 99 ? 7.506 -3.172 -11.056 1.00 90.50 99 GLN A N 1
ATOM 777 C CA . GLN A 1 99 ? 6.948 -4.434 -10.574 1.00 90.50 99 GLN A CA 1
ATOM 778 C C . GLN A 1 99 ? 7.277 -5.565 -11.543 1.00 90.50 99 GLN A C 1
ATOM 780 O O . GLN A 1 99 ? 6.647 -5.726 -12.586 1.00 90.50 99 GLN A O 1
ATOM 785 N N . ILE A 1 100 ? 8.254 -6.381 -11.160 1.00 88.69 100 ILE A N 1
ATOM 786 C CA . ILE A 1 100 ? 8.711 -7.524 -11.949 1.00 88.69 100 ILE A CA 1
ATOM 787 C C . ILE A 1 100 ? 8.067 -8.800 -11.403 1.00 88.69 100 ILE A C 1
ATOM 789 O O . ILE A 1 100 ? 8.042 -9.036 -10.192 1.00 88.69 100 ILE A O 1
ATOM 793 N N . ALA A 1 101 ? 7.535 -9.635 -12.295 1.00 88.19 101 ALA A N 1
ATOM 794 C CA . ALA A 1 101 ? 6.915 -10.895 -11.908 1.00 88.19 101 ALA A CA 1
ATOM 795 C C . ALA A 1 101 ? 7.954 -11.870 -11.326 1.00 88.19 101 ALA A C 1
ATOM 797 O O . ALA A 1 101 ? 8.967 -12.165 -11.954 1.00 88.19 101 ALA A O 1
ATOM 798 N N . GLY A 1 102 ? 7.673 -12.404 -10.137 1.00 90.56 102 GLY A N 1
ATOM 799 C CA . GLY A 1 102 ? 8.541 -13.352 -9.444 1.00 90.56 102 GLY A CA 1
ATOM 800 C C . GLY A 1 102 ? 8.483 -13.169 -7.931 1.00 90.56 102 GLY A C 1
ATOM 801 O O . GLY A 1 102 ? 7.527 -12.610 -7.390 1.00 90.56 102 GLY A O 1
ATOM 802 N N . GLY A 1 103 ? 9.496 -13.665 -7.226 1.00 90.25 103 GLY A N 1
ATOM 803 C CA . GLY A 1 103 ? 9.573 -13.515 -5.777 1.00 90.25 103 GLY A CA 1
ATOM 804 C C . GLY A 1 103 ? 10.902 -13.964 -5.190 1.00 90.25 103 GLY A C 1
ATOM 805 O O . GLY A 1 103 ? 11.519 -14.910 -5.658 1.00 90.25 103 GLY A O 1
ATOM 806 N N . PHE A 1 104 ? 11.327 -13.305 -4.119 1.00 88.88 104 PHE A N 1
ATOM 807 C CA . PHE A 1 104 ? 12.620 -13.569 -3.488 1.00 88.88 104 PHE A CA 1
ATOM 808 C C . PHE A 1 104 ? 12.644 -14.877 -2.671 1.00 88.88 104 PHE A C 1
ATOM 810 O O . PHE A 1 104 ? 13.634 -15.609 -2.653 1.00 88.88 104 PHE A O 1
ATOM 817 N N . TYR A 1 105 ? 11.533 -15.199 -2.002 1.00 90.56 105 TYR A N 1
ATOM 818 C CA . TYR A 1 105 ? 11.506 -16.220 -0.949 1.00 90.56 105 TYR A CA 1
ATOM 819 C C . TYR A 1 105 ? 11.370 -17.667 -1.437 1.00 90.56 105 TYR A C 1
ATOM 821 O O . TYR A 1 105 ? 11.723 -18.583 -0.700 1.00 90.56 105 TYR A O 1
ATOM 829 N N . SER A 1 106 ? 10.886 -17.906 -2.657 1.00 94.69 106 SER A N 1
ATOM 830 C CA . SER A 1 106 ? 10.716 -19.261 -3.199 1.00 94.69 106 SER A CA 1
ATOM 831 C C . SER A 1 106 ? 11.644 -19.495 -4.384 1.00 94.69 106 SER A C 1
ATOM 833 O O . SER A 1 106 ? 11.895 -18.577 -5.159 1.00 94.69 106 SER A O 1
ATOM 835 N N . ALA A 1 107 ? 12.128 -20.731 -4.548 1.00 95.31 107 ALA A N 1
ATOM 836 C CA . ALA A 1 107 ? 12.948 -21.104 -5.704 1.00 95.31 107 ALA A CA 1
ATOM 837 C C . ALA A 1 107 ? 12.223 -20.769 -7.017 1.00 95.31 107 ALA A C 1
ATOM 839 O O . ALA A 1 107 ? 12.714 -19.968 -7.797 1.00 95.31 107 ALA A O 1
ATOM 840 N N . ARG A 1 108 ? 10.969 -21.224 -7.158 1.00 93.88 108 ARG A N 1
ATOM 841 C CA . ARG A 1 108 ? 10.113 -20.909 -8.312 1.00 93.88 108 ARG A CA 1
ATOM 842 C C . ARG A 1 108 ? 9.958 -19.403 -8.562 1.00 93.88 108 ARG A C 1
ATOM 844 O O . ARG A 1 108 ? 9.942 -18.974 -9.710 1.00 93.88 108 ARG A O 1
ATOM 851 N N . GLY A 1 109 ? 9.801 -18.605 -7.503 1.00 93.44 109 GLY A N 1
ATOM 852 C CA . GLY A 1 109 ? 9.683 -17.151 -7.621 1.00 93.44 109 GLY A CA 1
ATOM 853 C C . GLY A 1 109 ? 10.973 -16.509 -8.126 1.00 93.44 109 GLY A C 1
ATOM 854 O O . GLY A 1 109 ? 10.910 -15.598 -8.953 1.00 93.44 109 GLY A O 1
ATOM 855 N N . ARG A 1 110 ? 12.129 -16.999 -7.666 1.00 94.69 110 ARG A N 1
ATOM 856 C CA . ARG A 1 110 ? 13.439 -16.529 -8.128 1.00 94.69 110 ARG A CA 1
ATOM 857 C C . ARG A 1 110 ? 13.700 -16.953 -9.568 1.00 94.69 110 ARG A C 1
ATOM 859 O O . ARG A 1 110 ? 14.125 -16.116 -10.353 1.00 94.69 110 ARG A O 1
ATOM 866 N N . ASP A 1 111 ? 13.364 -18.187 -9.936 1.00 93.25 111 ASP A N 1
ATOM 867 C CA . ASP A 1 111 ? 13.520 -18.690 -11.306 1.00 93.25 111 ASP A CA 1
ATOM 868 C C . ASP A 1 111 ? 12.705 -17.864 -12.308 1.00 93.25 111 ASP A C 1
ATOM 870 O O . ASP A 1 111 ? 13.174 -17.570 -13.405 1.00 93.25 111 ASP A O 1
ATOM 874 N N . GLN A 1 112 ? 11.484 -17.463 -11.933 1.00 91.06 112 GLN A N 1
ATOM 875 C CA . GLN A 1 112 ? 10.663 -16.571 -12.752 1.00 91.06 112 GLN A CA 1
ATOM 876 C C . GLN A 1 112 ? 11.288 -15.176 -12.879 1.00 91.06 112 GLN A C 1
ATOM 878 O O . GLN A 1 112 ? 11.322 -14.630 -13.978 1.00 91.06 112 GLN A O 1
ATOM 883 N N . LEU A 1 113 ? 11.790 -14.621 -11.771 1.00 91.81 113 LEU A N 1
ATOM 884 C CA . LEU A 1 113 ? 12.387 -13.285 -11.731 1.00 91.81 113 LEU A CA 1
ATOM 885 C C . LEU A 1 113 ? 13.668 -13.198 -12.574 1.00 91.81 113 LEU A C 1
ATOM 887 O O . LEU A 1 113 ? 13.834 -12.256 -13.347 1.00 91.81 113 LEU A O 1
ATOM 891 N N . ILE A 1 114 ? 14.564 -14.182 -12.439 1.00 91.62 114 ILE A N 1
ATOM 892 C CA . ILE A 1 114 ? 15.892 -14.179 -13.076 1.00 91.62 114 ILE A CA 1
ATOM 893 C C . ILE A 1 114 ? 15.789 -14.147 -14.604 1.00 91.62 114 ILE A C 1
ATOM 895 O O . ILE A 1 114 ? 16.596 -13.482 -15.246 1.00 91.62 114 ILE A O 1
ATOM 899 N N . ARG A 1 115 ? 14.761 -14.783 -15.181 1.00 87.94 115 ARG A N 1
ATOM 900 C CA . ARG A 1 115 ? 14.505 -14.776 -16.634 1.00 87.94 115 ARG A CA 1
ATOM 901 C C . ARG A 1 115 ? 14.281 -13.386 -17.226 1.00 87.94 115 ARG A C 1
ATOM 903 O O . ARG A 1 115 ? 14.406 -13.243 -18.429 1.00 87.94 115 ARG A O 1
ATOM 910 N N . LEU A 1 116 ? 13.883 -12.412 -16.409 1.00 86.94 116 LEU A N 1
ATOM 911 C CA . LEU A 1 116 ? 13.602 -11.046 -16.851 1.00 86.94 116 LEU A CA 1
ATOM 912 C C . LEU A 1 116 ? 14.661 -10.071 -16.339 1.00 86.94 116 LEU A C 1
ATOM 914 O O . LEU A 1 116 ? 15.090 -9.184 -17.065 1.00 86.94 116 LEU A O 1
ATOM 918 N N . VAL A 1 117 ? 15.093 -10.228 -15.083 1.00 89.88 117 VAL A N 1
ATOM 919 C CA . VAL A 1 117 ? 15.919 -9.209 -14.425 1.00 89.88 117 VAL A CA 1
ATOM 920 C C . VAL A 1 117 ? 17.319 -9.091 -15.034 1.00 89.88 117 VAL A C 1
ATOM 922 O O . VAL A 1 117 ? 17.876 -8.001 -15.022 1.00 89.88 117 VAL A O 1
ATOM 925 N N . VAL A 1 118 ? 17.882 -10.179 -15.574 1.00 89.50 118 VAL A N 1
ATOM 926 C CA . VAL A 1 118 ? 19.210 -10.150 -16.212 1.00 89.50 118 VAL A CA 1
ATOM 927 C C . VAL A 1 118 ? 19.177 -9.266 -17.455 1.00 89.50 118 VAL A C 1
ATOM 929 O O . VAL A 1 118 ? 19.981 -8.344 -17.560 1.00 89.50 118 VAL A O 1
ATOM 932 N N . ASP A 1 119 ? 18.197 -9.478 -18.335 1.00 89.44 119 ASP A N 1
ATOM 933 C CA . ASP A 1 119 ? 18.021 -8.662 -19.539 1.00 89.44 119 ASP A CA 1
ATOM 934 C C . ASP A 1 119 ? 17.735 -7.199 -19.181 1.00 89.44 119 ASP A C 1
ATOM 936 O O . ASP A 1 119 ? 18.263 -6.295 -19.818 1.00 89.44 119 ASP A O 1
ATOM 940 N N . MET A 1 120 ? 16.957 -6.950 -18.119 1.00 88.69 120 MET A N 1
ATOM 941 C CA . MET A 1 120 ? 16.675 -5.591 -17.640 1.00 88.69 120 MET A CA 1
ATOM 942 C C . MET A 1 120 ? 17.923 -4.865 -17.128 1.00 88.69 120 MET A C 1
ATOM 944 O O . MET A 1 120 ? 18.055 -3.669 -17.354 1.00 88.69 120 MET A O 1
ATOM 948 N N . VAL A 1 121 ? 18.826 -5.559 -16.430 1.00 91.06 121 VAL A N 1
ATOM 949 C CA . VAL A 1 121 ? 20.072 -4.963 -15.914 1.00 91.06 121 VAL A CA 1
ATOM 950 C C . VAL A 1 121 ? 21.061 -4.659 -17.041 1.00 91.06 121 VAL A C 1
ATOM 952 O O . VAL A 1 121 ? 21.845 -3.722 -16.925 1.00 91.06 121 VAL A O 1
ATOM 955 N N . LEU A 1 122 ? 21.037 -5.446 -18.119 1.00 93.31 122 LEU A N 1
ATOM 956 C CA . LEU A 1 122 ? 21.915 -5.273 -19.280 1.00 93.31 122 LEU A CA 1
ATOM 957 C C . LEU A 1 122 ? 21.326 -4.347 -20.356 1.00 93.31 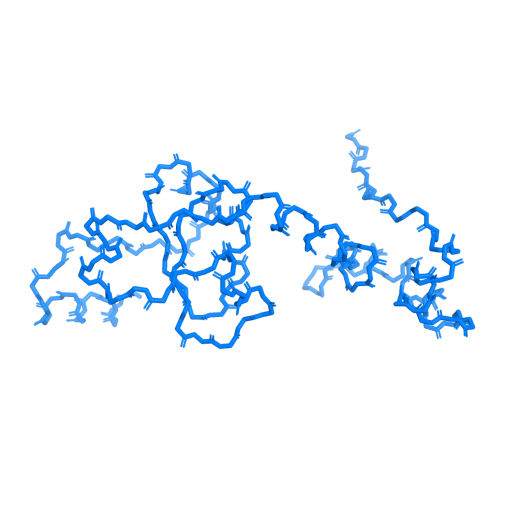122 LEU A C 1
ATOM 959 O O . LEU A 1 122 ? 22.018 -4.024 -21.322 1.00 93.31 122 LEU A O 1
ATOM 963 N N . ALA A 1 123 ? 20.060 -3.948 -20.221 1.00 91.50 123 ALA A N 1
ATOM 964 C CA . ALA A 1 123 ? 19.394 -3.083 -21.180 1.00 91.50 123 ALA A CA 1
ATOM 965 C C . ALA A 1 123 ? 20.035 -1.682 -21.206 1.00 91.50 123 ALA A C 1
ATOM 967 O O . ALA A 1 123 ? 20.447 -1.168 -20.167 1.00 91.50 123 ALA A O 1
ATOM 968 N N . PRO A 1 124 ? 20.095 -1.033 -22.383 1.00 93.38 124 PRO A N 1
ATOM 969 C CA . PRO A 1 124 ? 20.668 0.306 -22.513 1.00 93.38 124 PRO A CA 1
ATOM 970 C C . PRO A 1 124 ? 19.796 1.406 -21.893 1.00 93.38 124 PRO A C 1
ATOM 972 O O . PRO A 1 124 ? 20.308 2.488 -21.632 1.00 93.38 124 PRO A O 1
ATOM 975 N N . LEU A 1 125 ? 18.501 1.138 -21.702 1.00 92.50 125 LEU A N 1
ATOM 976 C CA . LEU A 1 125 ? 17.536 2.037 -21.076 1.00 92.50 125 LEU A CA 1
ATOM 977 C C . LEU A 1 125 ? 16.946 1.359 -19.850 1.00 92.50 125 LEU A C 1
ATOM 979 O O . LEU A 1 125 ? 16.602 0.169 -19.900 1.00 92.50 125 LEU A O 1
ATOM 983 N N . ASP A 1 126 ? 16.778 2.121 -18.777 1.00 90.88 126 ASP A N 1
ATOM 984 C CA . ASP A 1 126 ? 16.075 1.625 -17.607 1.00 90.88 126 ASP A CA 1
ATOM 985 C C . ASP A 1 126 ? 14.551 1.511 -17.864 1.00 90.88 126 ASP A C 1
ATOM 987 O O . ASP A 1 126 ? 14.016 2.011 -18.861 1.00 90.88 126 ASP A O 1
ATOM 991 N N . PRO A 1 127 ? 13.802 0.817 -16.988 1.00 90.25 127 PRO A N 1
ATOM 992 C CA . PRO A 1 127 ? 12.366 0.627 -17.160 1.00 90.25 127 PRO A CA 1
ATOM 993 C C . PRO A 1 127 ? 11.514 1.894 -17.264 1.00 90.25 127 PRO A C 1
ATOM 995 O O . PRO A 1 127 ? 10.427 1.820 -17.838 1.00 90.25 127 PRO A O 1
ATOM 998 N N . TYR A 1 128 ? 11.947 2.998 -16.661 1.00 91.88 128 TYR A N 1
ATOM 999 C CA . TYR A 1 128 ? 11.253 4.280 -16.695 1.00 91.88 128 TYR A CA 1
ATOM 1000 C C . TYR A 1 128 ? 11.553 5.002 -18.011 1.00 91.88 128 TYR A C 1
ATOM 1002 O O . TYR A 1 128 ? 10.619 5.408 -18.700 1.00 91.88 128 TYR A O 1
ATOM 1010 N N . GLU A 1 129 ? 12.822 5.052 -18.418 1.00 93.50 129 GLU A N 1
ATOM 1011 C CA . GLU A 1 129 ? 13.247 5.624 -19.706 1.00 93.50 129 GLU A CA 1
ATOM 1012 C C . GLU A 1 129 ? 12.607 4.891 -20.897 1.00 93.50 129 GLU A C 1
ATOM 1014 O O . GLU A 1 129 ? 12.140 5.501 -21.864 1.00 93.50 129 GLU A O 1
ATOM 1019 N N . ALA A 1 130 ? 12.529 3.560 -20.828 1.00 89.88 130 ALA A N 1
ATOM 1020 C CA . ALA A 1 130 ? 11.874 2.748 -21.851 1.00 89.88 130 ALA A CA 1
ATOM 1021 C C . ALA A 1 130 ? 10.365 3.043 -21.963 1.00 89.88 130 ALA A C 1
ATOM 1023 O O . ALA A 1 130 ? 9.801 2.978 -23.059 1.00 89.88 130 ALA A O 1
ATOM 1024 N N . LEU A 1 131 ? 9.702 3.370 -20.846 1.00 89.25 131 LEU A N 1
ATOM 1025 C CA . LEU A 1 131 ? 8.289 3.752 -20.841 1.00 89.25 131 LEU A CA 1
ATOM 1026 C C . LEU A 1 131 ? 8.092 5.144 -21.450 1.00 89.25 131 LEU A C 1
ATOM 1028 O O . LEU A 1 131 ? 7.218 5.315 -22.298 1.00 89.25 131 LEU A O 1
ATOM 1032 N N . GLU A 1 132 ? 8.928 6.113 -21.075 1.00 90.12 132 GLU A N 1
ATOM 1033 C CA 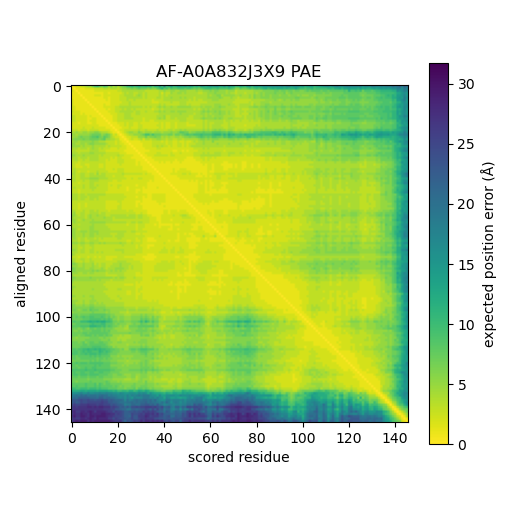. GLU A 1 132 ? 8.883 7.478 -21.619 1.00 90.12 132 GLU A CA 1
ATOM 1034 C C . GLU A 1 132 ? 9.131 7.513 -23.134 1.00 90.12 132 GLU A C 1
ATOM 1036 O O . GLU A 1 132 ? 8.488 8.274 -23.856 1.00 90.12 132 GLU A O 1
ATOM 1041 N N . THR A 1 133 ? 10.019 6.652 -23.636 1.00 89.19 133 THR A N 1
ATOM 1042 C CA . THR A 1 133 ? 10.347 6.556 -25.069 1.00 89.19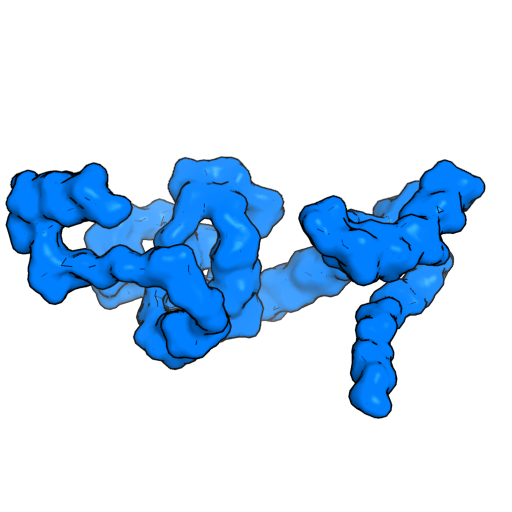 133 THR A CA 1
ATOM 1043 C C . THR A 1 133 ? 9.388 5.666 -25.870 1.00 89.19 133 THR A C 1
ATOM 1045 O O . THR A 1 133 ? 9.537 5.553 -27.087 1.00 89.19 133 THR A O 1
ATOM 1048 N N . GLY A 1 134 ? 8.407 5.021 -25.224 1.00 82.44 134 GLY A N 1
ATOM 1049 C CA . GLY A 1 134 ? 7.441 4.130 -25.882 1.00 82.44 134 GLY A CA 1
ATOM 1050 C C . GLY A 1 134 ? 8.032 2.802 -26.377 1.00 82.44 134 GLY A C 1
ATOM 1051 O O . GLY A 1 134 ? 7.394 2.098 -27.158 1.00 82.44 134 GLY A O 1
ATOM 1052 N N . THR A 1 135 ? 9.242 2.449 -25.935 1.00 73.50 135 THR A N 1
ATOM 1053 C CA . THR A 1 135 ? 9.952 1.215 -26.321 1.00 73.50 135 THR A CA 1
ATOM 1054 C C . THR A 1 135 ? 9.815 0.091 -25.293 1.00 73.50 135 THR A C 1
ATOM 1056 O O . THR A 1 135 ? 10.371 -0.995 -25.477 1.00 73.50 135 THR A O 1
ATOM 1059 N N . ALA A 1 136 ? 9.058 0.315 -24.215 1.00 69.81 136 ALA A N 1
ATOM 1060 C CA . ALA A 1 136 ? 8.814 -0.683 -23.186 1.00 69.81 136 ALA A CA 1
ATOM 1061 C C . ALA A 1 136 ? 8.185 -1.953 -23.787 1.00 69.81 136 ALA A C 1
ATOM 1063 O O . ALA A 1 136 ? 7.044 -1.955 -24.250 1.00 69.81 136 ALA A O 1
ATOM 1064 N N . ALA A 1 137 ? 8.931 -3.063 -23.757 1.00 63.75 137 ALA A N 1
ATOM 1065 C CA . ALA A 1 137 ? 8.416 -4.356 -24.190 1.00 63.75 137 ALA A CA 1
ATOM 1066 C C . ALA A 1 137 ? 7.167 -4.728 -23.365 1.00 63.75 137 ALA A C 1
ATOM 1068 O O . ALA A 1 137 ? 7.169 -4.520 -22.147 1.00 63.75 137 ALA A O 1
ATOM 1069 N N . PRO A 1 138 ? 6.112 -5.307 -23.973 1.00 61.28 138 PRO A N 1
ATOM 1070 C CA . PRO A 1 138 ? 4.914 -5.702 -23.245 1.00 61.28 138 PRO A CA 1
ATOM 1071 C C . PRO A 1 138 ? 5.278 -6.741 -22.181 1.00 61.28 138 PRO A C 1
ATOM 1073 O O . PRO A 1 138 ? 5.527 -7.911 -22.479 1.00 61.28 138 PRO A O 1
ATOM 1076 N N . ARG A 1 139 ? 5.307 -6.314 -20.915 1.00 64.75 139 ARG A N 1
ATOM 1077 C CA . ARG A 1 139 ? 5.622 -7.174 -19.767 1.00 64.75 139 ARG A CA 1
ATOM 1078 C C . ARG A 1 139 ? 4.404 -8.029 -19.450 1.00 64.75 139 ARG A C 1
ATOM 1080 O O . ARG A 1 139 ? 3.642 -7.755 -18.524 1.00 64.75 139 ARG A O 1
ATOM 1087 N N . GLN A 1 140 ? 4.169 -9.053 -20.269 1.00 54.97 140 GLN A N 1
ATOM 1088 C CA . GLN A 1 140 ? 3.097 -10.007 -20.020 1.00 54.97 140 GLN A CA 1
ATOM 1089 C C . GLN A 1 140 ? 3.312 -10.659 -18.654 1.00 54.97 140 GLN A C 1
ATOM 1091 O O . GLN A 1 140 ? 4.334 -11.293 -18.392 1.00 54.97 140 GLN A O 1
ATOM 1096 N N . GLN A 1 141 ? 2.304 -10.550 -17.788 1.00 54.88 141 GLN A N 1
ATOM 1097 C CA . GLN A 1 141 ? 2.201 -11.431 -16.636 1.00 54.88 141 GLN A CA 1
ATOM 1098 C C . GLN A 1 141 ? 2.101 -12.858 -17.175 1.00 54.88 141 GLN A C 1
ATOM 1100 O O . GLN A 1 141 ? 1.054 -13.254 -17.691 1.00 54.88 141 GLN A O 1
ATOM 1105 N N . LEU A 1 142 ? 3.203 -13.608 -17.098 1.00 47.56 142 LEU A N 1
ATOM 1106 C CA . LEU A 1 142 ? 3.247 -15.015 -17.479 1.00 47.56 142 LEU A CA 1
ATOM 1107 C C . LEU A 1 142 ? 2.112 -15.738 -16.748 1.00 47.56 142 LEU A C 1
ATOM 1109 O O . LEU A 1 142 ? 2.136 -15.893 -15.523 1.00 47.56 142 LEU A O 1
ATOM 1113 N N . ARG A 1 143 ? 1.084 -16.148 -17.495 1.00 43.81 143 ARG A N 1
ATOM 1114 C CA . ARG A 1 143 ? 0.028 -16.998 -16.953 1.00 43.81 143 ARG A CA 1
ATOM 1115 C C . ARG A 1 143 ? 0.647 -18.364 -16.703 1.00 43.81 143 ARG A C 1
ATOM 1117 O O . ARG A 1 143 ? 1.261 -18.937 -17.598 1.00 43.81 143 ARG A O 1
ATOM 1124 N N . ALA A 1 144 ? 0.488 -18.888 -15.491 1.00 40.31 144 ALA A N 1
ATOM 1125 C CA . ALA A 1 144 ? 0.798 -20.286 -15.245 1.00 40.31 144 ALA A CA 1
ATOM 1126 C C . ALA A 1 144 ? -0.104 -21.130 -16.158 1.00 40.31 144 ALA A C 1
ATOM 1128 O O . ALA A 1 144 ? -1.328 -21.100 -16.012 1.00 40.31 144 ALA A O 1
ATOM 1129 N N . VAL A 1 145 ? 0.500 -21.830 -17.118 1.00 38.88 145 VAL A N 1
ATOM 1130 C CA . VAL A 1 145 ? -0.168 -22.917 -17.838 1.00 38.88 145 VAL A CA 1
ATOM 1131 C C . VAL A 1 145 ? -0.526 -23.959 -16.777 1.00 38.88 145 VAL A C 1
ATOM 1133 O O . VAL A 1 145 ? 0.335 -24.325 -15.973 1.00 38.88 145 VAL A O 1
ATOM 1136 N N . LYS A 1 146 ? -1.814 -24.302 -16.691 1.00 36.06 146 LYS A N 1
ATOM 1137 C CA . LYS A 1 146 ? -2.310 -25.346 -15.789 1.00 36.06 146 LYS A CA 1
ATOM 1138 C C . LYS A 1 146 ? -1.853 -26.714 -16.263 1.00 36.06 146 LYS A C 1
ATOM 1140 O O . LYS A 1 146 ? -1.852 -26.911 -17.496 1.00 36.06 146 LYS A O 1
#